Protein AF-A0AA41HJ92-F1 (afdb_monomer_lite)

Structure (mmCIF, N/CA/C/O backbone):
data_AF-A0AA41HJ92-F1
#
_entry.id   AF-A0AA41HJ92-F1
#
loop_
_atom_site.group_PDB
_atom_site.id
_atom_site.type_symbol
_atom_site.label_atom_id
_atom_site.label_alt_id
_atom_site.label_comp_id
_atom_site.label_asym_id
_atom_site.label_entity_id
_atom_site.label_seq_id
_atom_site.pdbx_PDB_ins_code
_atom_site.Cartn_x
_atom_site.Cartn_y
_atom_site.Cartn_z
_atom_site.occupancy
_atom_site.B_iso_or_equiv
_atom_site.auth_seq_id
_atom_site.auth_comp_id
_atom_site.auth_asym_id
_atom_site.auth_atom_id
_atom_site.pdbx_PDB_model_num
ATOM 1 N N . MET A 1 1 ? -26.158 4.012 1.244 1.00 52.53 1 MET A N 1
ATOM 2 C CA . MET A 1 1 ? -24.985 3.347 1.849 1.00 52.53 1 MET A CA 1
ATOM 3 C C . MET A 1 1 ? -25.317 1.873 1.984 1.00 52.53 1 MET A C 1
ATOM 5 O O . MET A 1 1 ? -26.225 1.554 2.740 1.00 52.53 1 MET A O 1
ATOM 9 N N . SER A 1 2 ? -24.669 1.000 1.213 1.00 78.00 2 SER A N 1
ATOM 10 C CA . SER A 1 2 ? -24.866 -0.450 1.341 1.00 78.00 2 SER A CA 1
ATOM 11 C C . SER A 1 2 ? -24.054 -0.965 2.525 1.00 78.00 2 SER A C 1
ATOM 13 O O . SER A 1 2 ? -22.878 -0.631 2.655 1.00 78.00 2 SER A O 1
ATOM 15 N N . THR A 1 3 ? -24.674 -1.746 3.405 1.00 83.38 3 THR A N 1
ATOM 16 C CA . THR A 1 3 ? -23.996 -2.368 4.542 1.00 83.38 3 THR A CA 1
ATOM 17 C C . THR A 1 3 ? -23.443 -3.725 4.124 1.00 83.38 3 THR A C 1
ATOM 19 O O . THR A 1 3 ? -24.178 -4.608 3.691 1.00 83.38 3 THR A O 1
ATOM 22 N N . THR A 1 4 ? -22.131 -3.899 4.259 1.00 87.88 4 THR A N 1
ATOM 23 C CA . THR A 1 4 ? -21.459 -5.179 4.011 1.00 87.88 4 THR A CA 1
ATOM 24 C C . THR A 1 4 ? -21.079 -5.796 5.349 1.00 87.88 4 THR A C 1
ATOM 26 O O . THR A 1 4 ? -20.327 -5.200 6.120 1.00 87.88 4 THR A O 1
ATOM 29 N N . THR A 1 5 ? -21.592 -6.990 5.649 1.00 90.75 5 THR A N 1
ATOM 30 C CA . THR A 1 5 ? -21.230 -7.720 6.871 1.00 90.75 5 THR A CA 1
ATOM 31 C C . THR A 1 5 ? -19.942 -8.508 6.653 1.00 90.75 5 THR A C 1
ATOM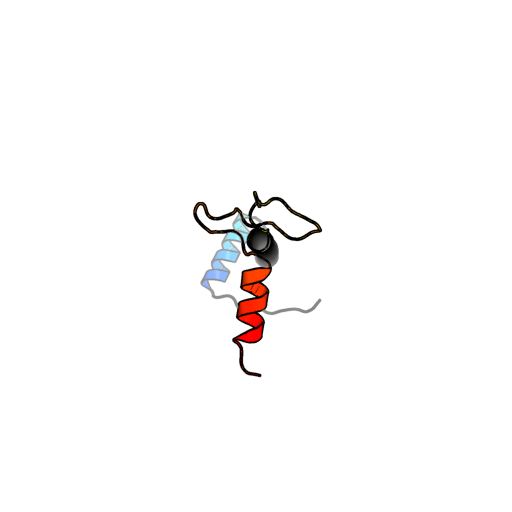 33 O O . THR A 1 5 ? -19.886 -9.386 5.796 1.00 90.75 5 THR A O 1
ATOM 36 N N . LEU A 1 6 ? -18.922 -8.229 7.465 1.00 88.00 6 LEU A N 1
ATOM 37 C CA . LEU A 1 6 ? -17.648 -8.944 7.459 1.00 88.00 6 LEU A CA 1
ATOM 38 C C . LEU A 1 6 ? -17.571 -9.877 8.675 1.00 88.00 6 LEU A C 1
ATOM 40 O O . LEU A 1 6 ? -17.715 -9.427 9.812 1.00 88.00 6 LEU A O 1
ATOM 44 N N . LYS A 1 7 ? -17.323 -11.171 8.450 1.00 93.62 7 LYS A N 1
ATOM 45 C CA . LYS A 1 7 ? -16.990 -12.107 9.532 1.00 93.62 7 LYS A CA 1
ATOM 46 C C . LYS A 1 7 ? -15.482 -12.106 9.747 1.00 93.62 7 LYS A C 1
ATOM 48 O O . LYS A 1 7 ? -14.727 -12.388 8.822 1.00 93.62 7 LYS A O 1
ATOM 53 N N . LEU A 1 8 ? -15.066 -11.798 10.969 1.00 92.38 8 LEU A N 1
ATOM 54 C CA . LEU A 1 8 ? -13.668 -11.801 11.386 1.00 92.38 8 LEU A CA 1
ATOM 55 C C . LEU A 1 8 ? -13.411 -13.025 12.268 1.00 92.38 8 LEU A C 1
ATOM 57 O O . LEU A 1 8 ? -14.242 -13.307 13.133 1.00 92.38 8 LEU A O 1
ATOM 61 N N . PRO A 1 9 ? -12.276 -13.722 12.096 1.00 97.12 9 PRO A N 1
ATOM 62 C CA . PRO A 1 9 ? -11.803 -14.681 13.086 1.00 97.12 9 PRO A CA 1
ATOM 63 C C . PRO A 1 9 ? -11.645 -14.017 14.461 1.00 97.12 9 PRO A C 1
ATOM 65 O O . PRO A 1 9 ? -11.255 -12.846 14.539 1.00 97.12 9 PRO A O 1
ATOM 68 N N . ASP A 1 10 ? -11.905 -14.760 15.538 1.00 95.81 10 ASP A N 1
ATOM 69 C CA . ASP A 1 10 ? -11.906 -14.212 16.903 1.00 95.81 10 ASP A CA 1
ATOM 70 C C . ASP A 1 10 ? -10.567 -13.572 17.285 1.00 95.81 10 ASP A C 1
ATOM 72 O O . ASP A 1 10 ? -10.544 -12.480 17.855 1.00 95.81 10 ASP A O 1
ATOM 76 N N . GLU A 1 11 ? -9.449 -14.184 16.889 1.00 97.31 11 GLU A N 1
ATOM 77 C CA . GLU A 1 11 ? -8.112 -13.624 17.116 1.00 97.31 11 GLU A CA 1
ATOM 78 C C . GLU A 1 11 ? -7.939 -12.247 16.464 1.00 97.31 11 GLU A C 1
ATOM 80 O O . GLU A 1 11 ? -7.397 -11.319 17.066 1.00 97.31 11 GLU A O 1
ATOM 85 N N . LEU A 1 12 ? -8.416 -12.090 15.226 1.00 96.00 12 LEU A N 1
ATOM 86 C CA . LEU A 1 12 ? -8.290 -10.834 14.493 1.00 96.00 12 LEU A CA 1
ATOM 87 C C . LEU A 1 12 ? -9.181 -9.753 15.109 1.00 96.00 12 LEU A C 1
ATOM 89 O O . LEU A 1 12 ? -8.766 -8.601 15.230 1.00 96.00 12 LEU A O 1
ATOM 93 N N . LYS A 1 13 ? -10.381 -10.137 15.554 1.00 95.75 13 LYS A N 1
ATOM 94 C CA . LYS A 1 13 ? -11.291 -9.248 16.277 1.00 95.75 13 LYS A CA 1
ATOM 95 C C . LYS A 1 13 ? -10.653 -8.735 17.571 1.00 95.75 13 LYS A C 1
ATOM 97 O O . LYS A 1 13 ? -10.710 -7.536 17.826 1.00 95.75 13 LYS A O 1
ATOM 102 N N . GLN A 1 14 ? -10.025 -9.607 18.361 1.00 97.50 14 GLN A N 1
ATOM 103 C CA . GLN A 1 14 ? -9.345 -9.213 19.601 1.00 97.50 14 GLN A CA 1
ATOM 104 C C . GLN A 1 14 ? -8.189 -8.241 19.334 1.00 97.50 14 GLN A C 1
ATOM 106 O O . GLN A 1 14 ? -8.110 -7.199 19.983 1.00 97.50 14 GLN A O 1
ATOM 111 N N . LYS A 1 15 ? -7.347 -8.528 18.330 1.00 97.56 15 LYS A N 1
ATOM 112 C CA . LYS A 1 15 ? -6.250 -7.630 17.927 1.00 97.56 15 LYS A CA 1
ATOM 113 C C . LYS A 1 15 ? -6.756 -6.259 17.482 1.00 97.56 15 LYS A C 1
ATOM 115 O O . LYS A 1 15 ? -6.190 -5.247 17.881 1.00 97.56 15 LYS A O 1
ATOM 120 N N . ALA A 1 16 ? -7.833 -6.217 16.696 1.00 96.38 16 ALA A N 1
ATOM 121 C CA . ALA A 1 16 ? -8.433 -4.961 16.252 1.00 96.38 16 ALA A CA 1
ATOM 122 C C . ALA A 1 16 ? -9.006 -4.143 17.420 1.00 96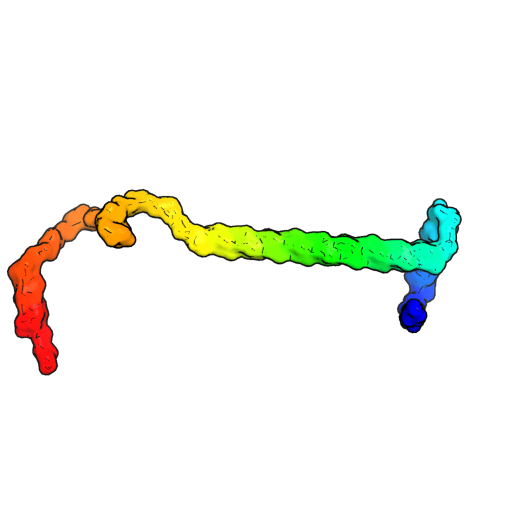.38 16 ALA A C 1
ATOM 124 O O . ALA A 1 16 ? -8.884 -2.922 17.427 1.00 96.38 16 ALA A O 1
ATOM 125 N N . VAL A 1 17 ? -9.609 -4.801 18.417 1.00 97.94 17 VAL A N 1
ATOM 126 C CA . VAL A 1 17 ? -10.112 -4.126 19.623 1.00 97.94 17 VAL A CA 1
ATOM 127 C C . VAL A 1 17 ? -8.966 -3.529 20.438 1.00 97.94 17 VAL A C 1
ATOM 129 O O . VAL A 1 17 ? -9.061 -2.363 20.810 1.00 97.94 17 VAL A O 1
ATOM 132 N N . ALA A 1 18 ? -7.892 -4.286 20.676 1.00 98.19 18 ALA A N 1
ATOM 133 C CA . ALA A 1 18 ? -6.726 -3.795 21.411 1.00 98.19 18 ALA A CA 1
ATOM 134 C C . ALA A 1 18 ? -6.070 -2.598 20.698 1.00 98.19 18 ALA A C 1
ATOM 136 O O . ALA A 1 18 ? -5.916 -1.537 21.291 1.00 98.19 18 ALA A O 1
ATOM 137 N N . ALA A 1 19 ? -5.809 -2.718 19.393 1.00 97.69 19 ALA A N 1
ATOM 138 C CA . ALA A 1 19 ? -5.229 -1.629 18.606 1.00 97.69 19 ALA A CA 1
ATOM 139 C C . ALA A 1 19 ? -6.119 -0.372 18.584 1.00 97.69 19 ALA A C 1
ATOM 141 O O . ALA A 1 19 ? -5.622 0.749 18.653 1.00 97.69 19 ALA A O 1
ATOM 142 N N . ALA A 1 20 ? -7.443 -0.541 18.514 1.00 98.06 20 ALA A N 1
ATOM 143 C CA . ALA A 1 20 ? -8.376 0.580 18.576 1.00 98.06 20 ALA A CA 1
ATOM 144 C C . ALA A 1 20 ? -8.353 1.282 19.944 1.00 98.06 20 ALA A C 1
ATOM 146 O O . ALA A 1 20 ? -8.413 2.510 19.992 1.00 98.06 20 ALA A O 1
ATOM 147 N N . GLN A 1 21 ? -8.232 0.520 21.039 1.00 98.06 21 GLN A N 1
ATOM 148 C CA . GLN A 1 21 ? -8.094 1.066 22.393 1.00 98.06 21 GLN A CA 1
ATOM 149 C C . GLN A 1 21 ? -6.804 1.875 22.543 1.00 98.06 21 GLN A C 1
ATOM 151 O O . GLN A 1 21 ? -6.868 3.006 23.024 1.00 98.06 21 GLN A O 1
ATOM 156 N N . ASP A 1 22 ? -5.677 1.345 22.066 1.00 98.00 22 ASP A N 1
ATOM 157 C CA . ASP A 1 22 ? -4.378 2.031 22.103 1.00 98.00 22 ASP A CA 1
ATOM 158 C C . ASP A 1 22 ? -4.404 3.360 21.328 1.00 98.00 22 ASP A C 1
ATOM 160 O O . ASP A 1 22 ? -3.762 4.335 21.714 1.00 98.00 22 ASP A O 1
ATOM 164 N N . LEU A 1 23 ? -5.188 3.415 20.247 1.00 96.81 23 LEU A N 1
ATOM 165 C CA . LEU A 1 23 ? -5.373 4.601 19.408 1.00 96.81 23 LEU A CA 1
ATOM 166 C C . LEU A 1 23 ? -6.516 5.522 19.874 1.00 96.81 23 LEU A C 1
ATOM 168 O O . LEU A 1 23 ? -6.736 6.570 19.268 1.00 96.81 23 LEU A O 1
ATOM 172 N N . GLY A 1 24 ? -7.265 5.149 20.918 1.00 97.94 24 GLY A N 1
ATOM 173 C CA . GLY A 1 24 ? -8.398 5.929 21.428 1.00 97.94 24 GLY A CA 1
ATOM 174 C C . GLY A 1 24 ? -9.589 6.029 20.464 1.00 97.94 24 GLY A C 1
ATOM 175 O O . GLY A 1 24 ? -10.370 6.978 20.545 1.00 97.94 24 GLY A O 1
ATOM 176 N N . VAL A 1 25 ? -9.745 5.074 19.543 1.00 98.06 25 VAL A N 1
ATOM 177 C CA . VAL A 1 25 ? -10.826 5.042 18.543 1.00 98.06 25 VAL A CA 1
ATOM 178 C C . VAL A 1 25 ? -11.760 3.852 18.760 1.00 98.06 25 VAL A C 1
ATOM 180 O O . VAL A 1 25 ? -11.455 2.901 19.477 1.00 98.06 25 VAL A O 1
ATOM 183 N N . THR A 1 26 ? -12.933 3.868 18.121 1.00 98.12 26 THR A N 1
ATOM 184 C CA . THR A 1 26 ? -13.816 2.694 18.161 1.00 98.12 26 THR A CA 1
ATOM 185 C C . THR A 1 26 ? -13.249 1.565 17.291 1.00 98.12 26 THR A C 1
ATOM 187 O O . THR A 1 26 ? -12.682 1.842 16.229 1.00 98.12 26 THR A O 1
ATOM 190 N N . PRO A 1 27 ? -13.467 0.283 17.650 1.00 96.38 27 PRO A N 1
ATOM 191 C CA . PRO A 1 27 ? -13.051 -0.840 16.809 1.00 96.38 27 PRO A CA 1
ATOM 192 C C . PRO A 1 27 ? -13.606 -0.757 15.383 1.00 96.38 27 PRO A C 1
ATOM 194 O O . PRO A 1 27 ? -12.919 -1.102 14.429 1.00 96.38 27 PRO A O 1
ATOM 197 N N . HIS A 1 28 ? -14.838 -0.261 15.216 1.00 94.75 28 HIS A N 1
ATOM 198 C CA . HIS A 1 28 ? -15.421 -0.052 13.892 1.00 94.75 28 HIS A CA 1
ATOM 199 C C . HIS A 1 28 ? -14.642 0.983 13.074 1.00 94.75 28 HIS A C 1
ATOM 201 O O . HIS A 1 28 ? -14.280 0.696 11.935 1.00 94.75 28 HIS A O 1
ATOM 207 N N . ALA A 1 29 ? -14.348 2.152 13.655 1.00 96.31 29 ALA A N 1
ATOM 208 C CA . ALA A 1 29 ? -13.581 3.195 12.979 1.00 96.31 29 ALA A CA 1
ATOM 209 C C . ALA A 1 29 ? -12.181 2.700 12.589 1.00 96.31 29 ALA A C 1
ATOM 211 O O . ALA A 1 29 ? -11.766 2.899 11.449 1.00 96.31 29 ALA A O 1
ATOM 212 N N . PHE A 1 30 ? -11.511 1.982 13.495 1.00 97.19 30 PHE A N 1
ATOM 213 C CA . PHE A 1 30 ? -10.221 1.348 13.228 1.00 97.19 30 PHE A CA 1
ATOM 214 C C . PHE A 1 30 ? -10.289 0.376 12.043 1.00 97.19 30 PHE A C 1
ATOM 216 O O . PHE A 1 30 ? -9.475 0.454 11.130 1.00 97.19 30 PHE A O 1
ATOM 223 N N . MET A 1 31 ? -11.283 -0.518 12.015 1.00 95.56 31 MET A N 1
ATOM 224 C CA . MET A 1 31 ? -11.428 -1.494 10.929 1.00 95.56 31 MET A CA 1
ATOM 225 C C . MET A 1 31 ? -11.716 -0.830 9.578 1.00 95.56 31 MET A C 1
ATOM 227 O O . MET A 1 31 ? -11.162 -1.245 8.561 1.00 95.56 31 MET A O 1
ATOM 231 N N . VAL A 1 32 ? -12.564 0.202 9.553 1.00 95.38 32 VAL A N 1
ATOM 232 C CA . VAL A 1 32 ? -12.854 0.960 8.326 1.00 95.38 32 VAL A CA 1
ATOM 233 C C . VAL A 1 32 ? -11.598 1.661 7.815 1.00 95.38 32 VAL A C 1
ATOM 235 O O . VAL A 1 32 ? -11.323 1.627 6.616 1.00 95.38 32 VAL A O 1
ATOM 238 N N . ASP A 1 33 ? -10.823 2.266 8.712 1.00 96.81 33 ASP A N 1
ATOM 239 C CA . ASP A 1 33 ? -9.580 2.935 8.343 1.00 96.81 33 ASP A CA 1
ATOM 240 C C . ASP A 1 33 ? -8.512 1.946 7.858 1.00 96.81 33 ASP A C 1
ATOM 242 O O . ASP A 1 33 ? -7.886 2.170 6.826 1.00 96.81 33 ASP A O 1
ATOM 246 N N . ALA A 1 34 ? -8.387 0.787 8.505 1.00 96.38 34 ALA A N 1
ATOM 247 C CA . ALA A 1 34 ? -7.488 -0.273 8.057 1.00 96.38 34 ALA A CA 1
ATOM 248 C C . ALA A 1 34 ? -7.820 -0.756 6.631 1.00 96.38 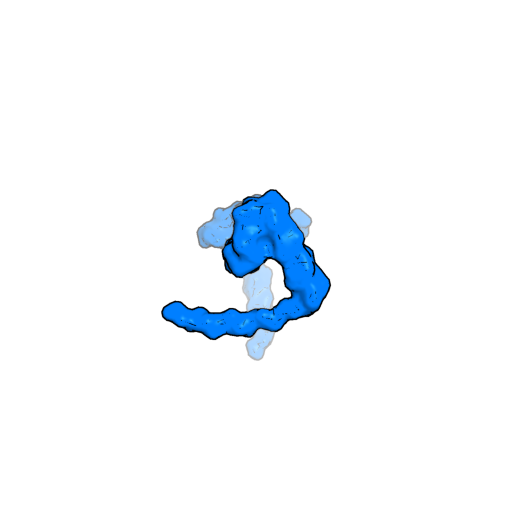34 ALA A C 1
ATOM 250 O O . ALA A 1 34 ? -6.917 -0.949 5.816 1.00 96.38 34 ALA A O 1
ATOM 251 N N . ILE A 1 35 ? -9.108 -0.915 6.299 1.00 95.94 35 ILE A N 1
ATOM 252 C CA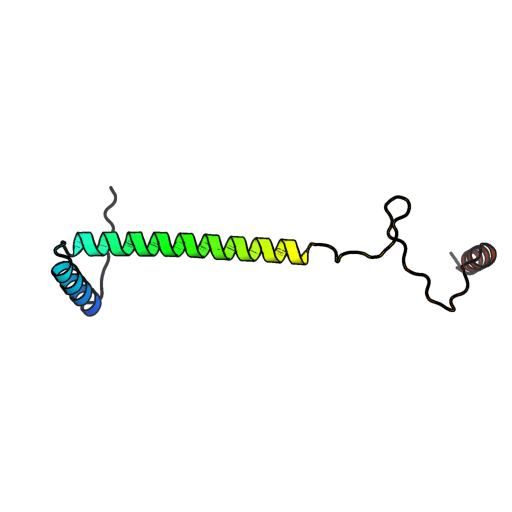 . ILE A 1 35 ? -9.540 -1.283 4.940 1.00 95.94 35 ILE A CA 1
ATOM 253 C C . ILE A 1 35 ? -9.203 -0.171 3.942 1.00 95.94 35 ILE A C 1
ATOM 255 O O . ILE A 1 35 ? -8.733 -0.469 2.841 1.00 95.94 35 ILE A O 1
ATOM 259 N N . ARG A 1 36 ? -9.412 1.097 4.315 1.00 97.12 36 ARG A N 1
ATOM 260 C CA . ARG A 1 36 ? -9.052 2.253 3.482 1.00 97.12 36 ARG A CA 1
ATOM 261 C C . ARG A 1 36 ? -7.558 2.246 3.161 1.00 97.12 36 ARG A C 1
ATOM 263 O O . ARG A 1 36 ? -7.199 2.197 1.989 1.00 97.12 36 ARG A O 1
ATOM 270 N N . GLN A 1 37 ? -6.711 2.186 4.188 1.00 97.69 37 GLN A N 1
ATOM 271 C CA . GLN A 1 37 ? -5.255 2.166 4.033 1.00 97.69 37 GLN A CA 1
ATOM 272 C C . GLN A 1 37 ? -4.785 0.976 3.183 1.00 97.69 37 GLN A C 1
ATOM 274 O O . GLN A 1 37 ? -3.946 1.129 2.296 1.00 97.69 37 GLN A O 1
ATOM 279 N N . ALA A 1 38 ? -5.353 -0.214 3.407 1.00 97.06 38 ALA A N 1
ATOM 280 C CA . ALA A 1 38 ? -5.018 -1.399 2.621 1.00 97.06 38 ALA A CA 1
ATOM 281 C C . ALA A 1 38 ? -5.412 -1.251 1.142 1.00 97.06 38 ALA A C 1
ATOM 283 O O . ALA A 1 38 ? -4.674 -1.697 0.260 1.00 97.06 38 ALA A O 1
ATOM 284 N N . THR A 1 39 ? -6.553 -0.614 0.869 1.00 97.56 39 THR A N 1
ATOM 285 C CA . THR A 1 39 ? -7.031 -0.356 -0.496 1.00 97.56 39 THR A CA 1
ATOM 286 C C . THR A 1 39 ? -6.116 0.635 -1.210 1.00 97.56 39 THR A C 1
ATOM 288 O O . THR A 1 39 ? -5.636 0.337 -2.301 1.00 97.56 39 THR A O 1
ATOM 291 N N . GLU A 1 40 ? -5.785 1.755 -0.567 1.00 97.81 40 GLU A N 1
ATOM 292 C CA . GLU A 1 40 ? -4.876 2.766 -1.122 1.00 97.81 40 GLU A CA 1
ATOM 293 C C . GLU A 1 40 ? -3.486 2.180 -1.411 1.00 97.81 40 GLU A C 1
ATOM 295 O O . GLU A 1 40 ? -2.936 2.364 -2.499 1.00 97.81 40 GLU A O 1
ATOM 300 N N . ALA A 1 41 ? -2.934 1.396 -0.479 1.00 97.81 41 ALA A N 1
ATOM 301 C CA . ALA A 1 41 ? -1.650 0.727 -0.672 1.00 97.81 41 ALA A CA 1
ATOM 302 C C . ALA A 1 41 ? -1.685 -0.279 -1.839 1.00 97.81 41 ALA A C 1
ATOM 304 O O . ALA A 1 41 ? -0.728 -0.379 -2.616 1.00 97.81 41 ALA A O 1
ATOM 305 N N . ALA A 1 42 ? -2.785 -1.024 -1.990 1.00 97.69 42 ALA A N 1
ATOM 306 C CA . ALA A 1 42 ? -2.967 -1.955 -3.101 1.00 97.69 42 ALA A CA 1
ATOM 307 C C . ALA A 1 42 ? -3.059 -1.227 -4.453 1.00 97.69 42 ALA A C 1
ATOM 309 O O . ALA A 1 42 ? -2.463 -1.681 -5.436 1.00 97.69 42 ALA A O 1
ATOM 310 N N . GLU A 1 43 ? -3.753 -0.091 -4.506 1.00 96.88 43 GLU A N 1
ATOM 311 C CA . GLU A 1 43 ? -3.865 0.743 -5.705 1.00 96.88 43 GLU A CA 1
ATOM 312 C C . GLU A 1 43 ? -2.516 1.342 -6.111 1.00 96.88 43 GLU A C 1
ATOM 314 O O . GLU A 1 43 ? -2.110 1.197 -7.268 1.00 96.88 43 GLU A O 1
ATOM 319 N N . GLN A 1 44 ? -1.779 1.924 -5.163 1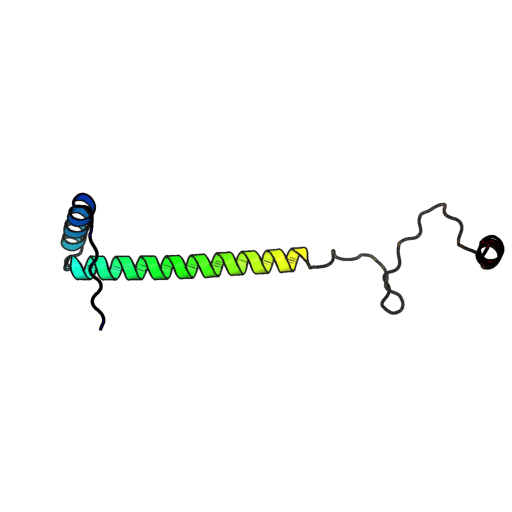.00 96.25 44 GLN A N 1
ATOM 320 C CA . GLN A 1 44 ? -0.438 2.468 -5.405 1.00 96.25 44 GLN A CA 1
ATOM 321 C C . GLN A 1 44 ? 0.520 1.385 -5.908 1.00 96.25 44 GLN A C 1
ATOM 323 O O . GLN A 1 44 ? 1.236 1.577 -6.894 1.00 96.25 44 GLN A O 1
ATOM 328 N N . ARG A 1 45 ? 0.491 0.199 -5.285 1.00 95.44 45 ARG A N 1
ATOM 329 C CA . ARG A 1 45 ? 1.302 -0.941 -5.729 1.00 95.44 45 ARG A CA 1
ATOM 330 C C . ARG A 1 45 ? 0.949 -1.362 -7.152 1.00 95.44 45 ARG A C 1
ATOM 332 O O . ARG A 1 45 ? 1.853 -1.642 -7.940 1.00 95.44 45 ARG A O 1
ATOM 339 N N . LYS A 1 46 ? -0.342 -1.424 -7.490 1.00 95.62 46 LYS A N 1
ATOM 340 C CA . LYS A 1 46 ? -0.791 -1.766 -8.845 1.00 95.62 46 LYS A CA 1
ATOM 341 C C . LYS A 1 46 ? -0.276 -0.746 -9.859 1.00 95.62 46 LYS A C 1
ATOM 343 O O . LYS A 1 46 ? 0.301 -1.151 -10.863 1.00 95.62 46 LYS A O 1
ATOM 348 N N . GLN A 1 47 ? -0.430 0.547 -9.581 1.00 94.75 47 GLN A N 1
ATOM 349 C CA . GLN A 1 47 ? 0.058 1.617 -10.457 1.00 94.75 47 GLN A CA 1
ATOM 350 C C . GLN A 1 47 ? 1.570 1.516 -10.685 1.00 94.75 47 GLN A C 1
ATOM 352 O O . GLN A 1 47 ? 2.015 1.505 -11.830 1.00 94.75 47 GLN A O 1
ATOM 357 N N . PHE A 1 48 ? 2.348 1.331 -9.617 1.00 94.56 48 PHE A N 1
ATOM 358 C CA . PHE A 1 48 ? 3.802 1.192 -9.703 1.00 94.56 48 PHE A CA 1
ATOM 359 C C . PHE A 1 48 ? 4.244 -0.015 -10.551 1.00 94.56 48 PHE A C 1
ATOM 361 O O . PHE A 1 48 ? 5.169 0.076 -11.366 1.00 94.56 48 PHE A O 1
ATOM 368 N N . VAL A 1 49 ? 3.580 -1.163 -10.383 1.00 94.00 49 VAL A N 1
ATOM 369 C CA . VAL A 1 49 ? 3.872 -2.372 -11.169 1.00 94.00 49 VAL A CA 1
ATOM 370 C C . VAL A 1 49 ? 3.539 -2.162 -12.646 1.00 94.00 49 VAL A C 1
ATOM 372 O O . VAL A 1 49 ? 4.332 -2.558 -13.504 1.00 94.00 49 VAL A O 1
ATOM 375 N N . GLU A 1 50 ? 2.408 -1.529 -12.954 1.00 92.81 50 GLU A N 1
ATOM 376 C CA . GLU A 1 50 ? 2.013 -1.235 -14.337 1.00 92.81 50 GLU A CA 1
ATOM 377 C C . GLU A 1 50 ? 2.945 -0.215 -15.002 1.00 92.81 50 GLU A C 1
ATOM 379 O O . GLU A 1 50 ? 3.328 -0.387 -16.164 1.00 92.81 50 GLU A O 1
ATOM 384 N N . GLU A 1 51 ? 3.396 0.799 -14.265 1.00 90.25 51 GLU A N 1
ATOM 385 C CA . GLU A 1 51 ? 4.392 1.753 -14.752 1.00 90.25 51 GLU A CA 1
ATOM 386 C C . GLU A 1 51 ? 5.725 1.051 -15.045 1.00 90.25 51 GLU A C 1
ATOM 388 O O . GLU A 1 51 ? 6.268 1.171 -16.146 1.00 90.25 51 GLU A O 1
ATOM 393 N N . THR A 1 52 ? 6.214 0.231 -14.111 1.00 90.31 52 THR A N 1
ATOM 394 C CA . THR A 1 52 ? 7.455 -0.545 -14.284 1.00 90.31 52 THR A CA 1
ATOM 395 C C . THR A 1 52 ? 7.361 -1.514 -15.464 1.00 90.31 52 THR A C 1
ATOM 397 O O . THR A 1 52 ? 8.319 -1.702 -16.216 1.00 90.31 52 THR A O 1
ATOM 400 N N . ARG A 1 53 ? 6.202 -2.146 -15.660 1.00 91.31 53 ARG A N 1
ATOM 401 C CA . ARG A 1 53 ? 5.959 -3.018 -16.813 1.00 91.31 53 ARG A CA 1
ATOM 402 C C . ARG A 1 53 ? 6.022 -2.220 -18.115 1.00 91.31 53 ARG A C 1
ATOM 404 O O . ARG A 1 53 ? 6.697 -2.636 -19.054 1.00 91.31 53 ARG A O 1
ATOM 411 N N . SER A 1 54 ? 5.357 -1.070 -18.156 1.00 87.62 54 SER A N 1
ATOM 412 C CA . SER A 1 54 ? 5.288 -0.212 -19.341 1.00 87.62 54 SER A CA 1
ATOM 413 C C . SER A 1 54 ? 6.657 0.346 -19.731 1.00 87.62 54 SER A C 1
ATOM 415 O O . SER A 1 54 ? 7.013 0.346 -20.912 1.00 87.62 54 SER A O 1
ATOM 417 N N . THR A 1 55 ? 7.457 0.779 -18.753 1.00 88.88 55 THR A N 1
ATOM 418 C CA . THR A 1 55 ? 8.821 1.271 -18.996 1.00 88.88 55 THR A CA 1
ATOM 419 C C . THR A 1 55 ? 9.729 0.167 -19.523 1.00 88.88 55 THR A C 1
ATOM 421 O O . THR A 1 55 ? 10.433 0.391 -20.508 1.00 88.88 55 THR A O 1
ATOM 424 N N . ARG A 1 56 ? 9.655 -1.045 -18.958 1.00 87.69 56 ARG A N 1
ATOM 425 C CA . ARG A 1 56 ? 10.415 -2.204 -19.456 1.00 87.69 56 ARG A CA 1
ATOM 426 C C . ARG A 1 56 ? 10.035 -2.589 -20.879 1.00 87.69 56 ARG A C 1
ATOM 428 O O . ARG A 1 56 ? 10.923 -2.830 -21.689 1.00 87.69 56 ARG A O 1
ATOM 435 N N . ILE A 1 57 ? 8.741 -2.613 -21.203 1.00 90.69 57 ILE A N 1
ATOM 436 C CA . ILE A 1 57 ? 8.284 -2.873 -22.576 1.00 90.69 57 ILE A CA 1
ATOM 437 C C . ILE A 1 57 ? 8.839 -1.804 -23.519 1.00 90.69 57 ILE A C 1
ATOM 439 O O . ILE A 1 57 ? 9.394 -2.135 -24.562 1.00 90.69 57 ILE A O 1
ATOM 443 N N . ARG A 1 58 ? 8.761 -0.524 -23.137 1.00 87.69 58 ARG A N 1
ATOM 444 C CA . ARG A 1 58 ? 9.306 0.571 -23.947 1.00 87.69 58 ARG A CA 1
ATOM 445 C C . ARG A 1 58 ? 10.811 0.424 -24.171 1.00 87.69 58 ARG A C 1
ATOM 447 O O . ARG A 1 58 ? 11.256 0.619 -25.292 1.00 87.69 58 ARG A O 1
ATOM 454 N N . GLN A 1 59 ? 11.577 0.070 -23.141 1.00 87.00 59 GLN A N 1
ATOM 455 C CA . GLN A 1 59 ? 13.018 -0.180 -23.254 1.00 87.00 59 GLN A CA 1
ATOM 456 C C . GLN A 1 59 ? 13.326 -1.384 -24.151 1.00 87.00 59 GLN A C 1
ATOM 458 O O . GLN A 1 59 ? 14.242 -1.312 -24.959 1.00 87.00 59 GLN A O 1
ATOM 463 N N . ALA A 1 60 ? 12.547 -2.464 -24.058 1.00 85.12 60 ALA A N 1
ATOM 464 C CA . ALA A 1 60 ? 12.717 -3.638 -24.914 1.00 85.12 60 ALA A CA 1
ATOM 465 C C . ALA A 1 60 ? 12.373 -3.359 -26.389 1.00 85.12 60 ALA A C 1
ATOM 467 O O . ALA A 1 60 ? 12.950 -3.973 -27.281 1.00 85.12 60 ALA A O 1
ATOM 468 N N . LEU A 1 61 ? 11.440 -2.436 -26.645 1.00 89.38 61 LEU A N 1
ATOM 469 C CA . LEU A 1 61 ? 11.073 -1.991 -27.992 1.00 89.38 61 LEU A CA 1
ATOM 470 C C . LEU A 1 61 ? 11.979 -0.876 -28.532 1.00 89.38 61 LEU A C 1
ATOM 472 O O . LEU A 1 61 ? 11.895 -0.562 -29.720 1.00 89.38 61 LEU A O 1
ATOM 476 N N . GLN A 1 62 ? 12.818 -0.252 -27.698 1.00 82.62 62 GLN A N 1
ATOM 477 C CA . GLN A 1 62 ? 13.780 0.728 -28.189 1.00 82.62 62 GLN A CA 1
ATOM 478 C C . GLN A 1 62 ? 14.805 -0.001 -29.062 1.00 82.62 62 GLN A C 1
ATOM 480 O O . GLN A 1 62 ? 15.466 -0.925 -28.580 1.00 82.62 62 GLN A O 1
ATOM 485 N N . PRO A 1 63 ? 14.958 0.388 -30.342 1.00 72.44 63 PRO A N 1
ATOM 486 C CA . PRO A 1 63 ? 16.022 -0.166 -31.155 1.00 72.44 63 PRO A CA 1
ATOM 487 C C . PRO A 1 63 ? 17.356 0.146 -30.465 1.00 72.44 63 PRO A C 1
ATOM 489 O O . PRO A 1 63 ? 17.515 1.245 -29.918 1.00 72.44 63 PRO A O 1
ATOM 492 N N . PRO A 1 64 ? 18.321 -0.791 -30.467 1.00 71.50 64 PRO A N 1
ATOM 493 C CA . PRO A 1 64 ? 19.647 -0.497 -29.946 1.00 71.50 64 PRO A CA 1
ATOM 494 C C . PRO A 1 64 ? 20.178 0.754 -30.647 1.00 71.50 64 PRO A C 1
ATOM 496 O O . PRO A 1 64 ? 19.895 0.953 -31.831 1.00 71.50 64 PRO A O 1
ATOM 499 N N . ALA A 1 65 ? 20.936 1.589 -29.929 1.00 69.50 65 ALA A N 1
ATOM 500 C CA . ALA A 1 65 ? 21.592 2.755 -30.508 1.00 69.50 65 ALA A CA 1
ATOM 501 C C . ALA A 1 65 ? 22.435 2.299 -31.711 1.00 69.50 65 ALA A C 1
ATOM 503 O O . ALA A 1 65 ? 23.517 1.726 -31.578 1.00 69.50 65 ALA A O 1
ATOM 504 N N . SER A 1 66 ? 21.864 2.464 -32.899 1.00 66.50 66 SER A N 1
ATOM 505 C CA . SER A 1 66 ? 22.418 1.955 -34.138 1.00 66.50 66 SER A CA 1
ATOM 506 C C . SER A 1 66 ? 23.598 2.837 -34.516 1.00 66.50 66 SER A C 1
ATOM 508 O O . SER A 1 66 ? 23.432 4.026 -34.768 1.00 66.50 66 SER A O 1
ATOM 510 N N . SER A 1 67 ? 24.780 2.238 -34.625 1.00 67.31 67 SER A N 1
ATOM 511 C CA . SER A 1 67 ? 25.932 2.867 -35.282 1.00 67.31 67 SER A CA 1
ATOM 512 C C . SER A 1 67 ? 25.897 2.705 -36.809 1.00 67.31 67 SER A C 1
ATOM 514 O O . SER A 1 67 ? 26.905 2.941 -37.474 1.00 67.31 67 SER A O 1
ATOM 516 N N . TYR A 1 68 ? 24.771 2.258 -37.376 1.00 71.88 68 TYR A N 1
ATOM 517 C CA . TYR A 1 68 ? 24.605 2.112 -38.817 1.00 71.88 68 TYR A CA 1
ATOM 518 C C . TYR A 1 68 ? 24.378 3.477 -39.469 1.00 71.88 68 TYR A C 1
ATOM 520 O O . TYR A 1 68 ? 23.588 4.294 -38.994 1.00 71.88 68 TYR A O 1
ATOM 528 N N . THR A 1 69 ? 25.050 3.710 -40.593 1.00 80.75 69 THR A N 1
ATOM 529 C CA . THR A 1 69 ? 24.759 4.843 -41.473 1.00 80.75 69 THR A CA 1
ATOM 530 C C . THR A 1 69 ? 23.451 4.569 -42.205 1.00 80.75 69 THR A C 1
ATOM 532 O O . THR A 1 69 ? 23.254 3.477 -42.725 1.00 80.75 69 THR A O 1
ATOM 535 N N . VAL A 1 70 ? 22.552 5.544 -42.274 1.00 85.75 70 VAL A N 1
ATOM 536 C CA . VAL A 1 70 ? 21.291 5.417 -43.016 1.00 85.75 70 VAL A CA 1
ATOM 537 C C . VAL A 1 70 ? 21.446 6.045 -44.402 1.00 85.75 70 VAL A C 1
ATOM 539 O O . VAL A 1 70 ? 21.982 7.146 -44.520 1.00 85.75 70 VAL A O 1
ATOM 542 N N . ARG A 1 71 ? 20.941 5.382 -45.452 1.00 83.62 71 ARG A N 1
ATOM 543 C CA . ARG A 1 71 ? 20.783 5.963 -46.799 1.00 83.62 71 ARG A CA 1
ATOM 544 C C . ARG A 1 71 ? 19.332 5.799 -47.239 1.00 83.62 71 ARG A C 1
ATOM 546 O O . ARG A 1 71 ? 18.834 4.682 -47.301 1.00 83.62 71 ARG A O 1
ATOM 553 N N . ASN A 1 72 ? 18.649 6.909 -47.527 1.00 86.50 72 ASN A N 1
ATOM 554 C CA . ASN A 1 72 ? 17.227 6.931 -47.911 1.00 86.50 72 ASN A CA 1
ATOM 555 C C . ASN A 1 72 ? 16.300 6.199 -46.917 1.00 86.50 72 ASN A C 1
ATOM 557 O O . ASN A 1 72 ? 15.384 5.492 -47.320 1.00 86.50 72 ASN A O 1
ATOM 561 N N . GLY A 1 73 ? 16.563 6.319 -45.614 1.00 81.94 73 GLY A N 1
ATOM 562 C CA . GLY A 1 73 ? 15.768 5.651 -44.575 1.00 81.94 73 GLY A CA 1
ATOM 563 C C . GLY A 1 73 ? 16.089 4.166 -44.360 1.00 81.94 73 GLY A C 1
ATOM 564 O O . GLY A 1 73 ? 15.558 3.576 -43.425 1.00 81.94 73 GLY A O 1
ATOM 565 N N . VAL A 1 74 ? 16.987 3.572 -45.155 1.00 84.38 74 VAL A N 1
ATOM 566 C CA . VAL A 1 74 ? 17.429 2.179 -44.992 1.00 84.38 74 VAL A CA 1
ATOM 567 C C . VAL A 1 74 ? 18.772 2.135 -44.244 1.00 84.38 74 VAL A C 1
ATOM 569 O O . VAL A 1 74 ? 19.728 2.785 -44.688 1.00 84.38 74 VAL A O 1
ATOM 572 N N . PRO A 1 75 ? 18.888 1.399 -43.119 1.00 81.81 75 PRO A N 1
ATOM 573 C CA . PRO A 1 75 ? 20.161 1.197 -42.428 1.00 81.81 75 PRO A CA 1
ATOM 574 C C . PRO A 1 75 ? 21.148 0.416 -43.300 1.00 81.81 75 PRO A C 1
ATOM 576 O O . PRO A 1 75 ? 20.848 -0.680 -43.772 1.00 81.81 75 PRO A O 1
ATOM 579 N N . LEU A 1 76 ? 22.341 0.969 -43.500 1.00 81.62 76 LEU A N 1
ATOM 580 C CA . LEU A 1 76 ? 23.422 0.304 -44.212 1.00 81.62 76 LEU A CA 1
ATOM 581 C C . LEU A 1 76 ? 24.183 -0.613 -43.253 1.00 81.62 76 LEU A C 1
ATOM 583 O O . LEU A 1 76 ? 24.711 -0.174 -42.227 1.00 81.62 76 LEU A O 1
ATOM 587 N N . LEU A 1 77 ? 24.266 -1.891 -43.613 1.00 82.06 77 LEU A N 1
ATOM 588 C CA . LEU A 1 77 ? 25.126 -2.851 -42.931 1.00 82.06 77 LEU A CA 1
ATOM 589 C C . LEU A 1 77 ? 26.595 -2.490 -43.178 1.00 82.06 77 LEU A C 1
ATOM 591 O O . LEU A 1 77 ? 26.962 -2.017 -44.256 1.00 82.06 77 LEU A O 1
ATOM 595 N N . ARG A 1 78 ? 27.454 -2.724 -42.181 1.00 76.88 78 ARG A N 1
ATOM 596 C CA . ARG A 1 78 ? 28.899 -2.563 -42.373 1.00 76.88 78 ARG A CA 1
ATOM 597 C C . ARG A 1 78 ? 29.381 -3.631 -43.364 1.00 76.88 78 ARG A C 1
ATOM 599 O O . ARG A 1 78 ? 29.051 -4.799 -43.158 1.00 76.88 78 ARG A O 1
ATOM 606 N N . PRO A 1 79 ? 30.154 -3.271 -44.402 1.00 73.06 79 PRO A N 1
ATOM 607 C CA . PRO A 1 79 ? 30.719 -4.255 -45.317 1.00 73.06 79 PRO A CA 1
ATOM 608 C C . PRO A 1 79 ? 31.577 -5.263 -44.544 1.00 73.06 79 PRO A C 1
ATOM 610 O O . PRO A 1 79 ? 32.402 -4.866 -43.720 1.00 73.06 79 PRO A O 1
ATOM 613 N N . GLN A 1 80 ? 31.393 -6.559 -44.795 1.00 74.50 80 GLN A N 1
ATOM 614 C CA . GLN A 1 80 ? 32.248 -7.590 -44.215 1.00 74.50 80 GLN A CA 1
ATOM 615 C C . GLN A 1 80 ? 33.585 -7.592 -44.964 1.00 74.50 80 GLN A C 1
ATOM 617 O O . GLN A 1 80 ? 33.626 -7.835 -46.172 1.00 74.50 80 GLN A O 1
ATOM 622 N N . THR A 1 81 ? 34.683 -7.297 -44.265 1.00 74.81 81 THR A N 1
ATOM 623 C CA . THR A 1 81 ? 36.024 -7.262 -44.864 1.00 74.81 81 THR A CA 1
ATOM 624 C C . THR A 1 81 ? 36.335 -8.599 -45.542 1.00 74.81 81 THR A C 1
ATOM 626 O O . THR A 1 81 ? 36.277 -9.642 -44.897 1.00 74.81 81 THR A O 1
ATOM 629 N N . GLY A 1 82 ? 36.652 -8.565 -46.839 1.00 75.56 82 GLY A N 1
ATOM 630 C CA . GLY A 1 82 ? 36.974 -9.755 -47.638 1.00 75.56 82 GLY A CA 1
ATOM 631 C C . GLY A 1 82 ? 35.838 -10.287 -48.519 1.00 75.56 82 GLY A C 1
ATOM 632 O O . GLY A 1 82 ? 36.068 -11.220 -49.282 1.00 75.56 82 GLY A O 1
ATOM 633 N N . THR A 1 83 ? 34.640 -9.693 -48.474 1.00 75.88 83 THR A N 1
ATOM 634 C CA . THR A 1 83 ? 33.582 -9.998 -49.454 1.00 75.88 83 THR A CA 1
ATOM 635 C C . THR A 1 83 ? 33.733 -9.144 -50.712 1.00 75.88 83 THR A C 1
ATOM 637 O O . THR A 1 83 ? 33.894 -7.926 -50.640 1.00 75.88 83 THR A O 1
ATOM 640 N N . MET A 1 84 ? 33.707 -9.793 -51.880 1.00 76.19 84 MET A N 1
ATOM 641 C CA . MET A 1 84 ? 33.696 -9.107 -53.174 1.00 76.19 84 MET A CA 1
ATOM 642 C C . MET A 1 84 ? 32.360 -8.369 -53.354 1.00 76.19 84 MET A C 1
ATOM 644 O O . MET A 1 84 ? 31.312 -8.945 -53.045 1.00 76.19 84 MET A O 1
ATOM 648 N N . PRO A 1 85 ? 32.358 -7.114 -53.843 1.00 80.38 85 PRO A N 1
ATOM 649 C CA . PRO A 1 85 ? 31.119 -6.410 -54.138 1.00 80.38 85 PRO A CA 1
ATOM 650 C C . PRO A 1 85 ? 30.348 -7.154 -55.230 1.00 80.38 85 PRO A C 1
ATOM 652 O O . PRO A 1 85 ? 30.931 -7.625 -56.206 1.00 80.38 85 PRO A O 1
ATOM 655 N N . VAL A 1 86 ? 29.028 -7.242 -55.074 1.00 84.06 86 VAL A N 1
ATOM 656 C CA . VAL A 1 86 ? 28.162 -7.842 -56.093 1.00 84.06 86 VAL A CA 1
ATOM 657 C C . VAL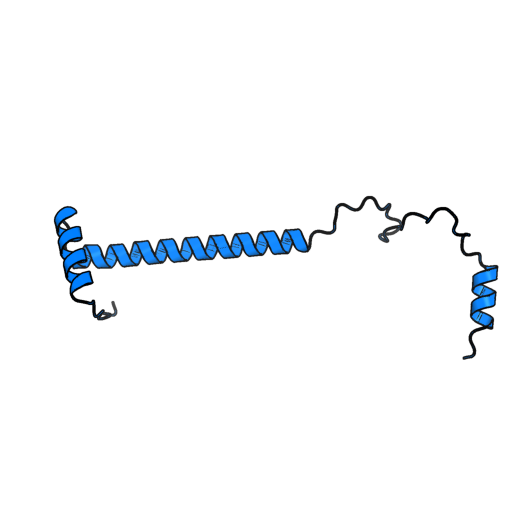 A 1 86 ? 28.222 -6.980 -57.352 1.00 84.06 86 VAL A C 1
ATOM 659 O O . VAL A 1 86 ? 27.885 -5.795 -57.319 1.00 84.06 86 VAL A O 1
ATOM 662 N N . THR A 1 87 ? 28.662 -7.572 -58.460 1.00 88.00 87 THR A N 1
ATOM 663 C CA . THR A 1 87 ? 28.722 -6.913 -59.768 1.00 88.00 87 THR A CA 1
ATOM 664 C C . THR A 1 87 ? 27.452 -7.185 -60.571 1.00 88.00 87 THR A C 1
ATOM 666 O O . THR A 1 87 ? 26.763 -8.185 -60.366 1.00 88.00 87 THR A O 1
ATOM 669 N N . LEU A 1 88 ? 27.142 -6.303 -61.524 1.00 89.44 88 LEU A N 1
ATOM 670 C CA . LEU A 1 88 ? 25.982 -6.460 -62.409 1.00 89.44 88 LEU A CA 1
ATOM 671 C C . LEU A 1 88 ? 26.062 -7.744 -63.254 1.00 89.44 88 LEU A C 1
ATOM 673 O O . LEU A 1 88 ? 25.050 -8.390 -63.499 1.00 89.44 88 LEU A O 1
ATOM 677 N N . GLU A 1 89 ? 27.271 -8.138 -63.651 1.00 89.19 89 GLU A N 1
ATOM 678 C CA . GLU A 1 89 ? 27.523 -9.379 -64.386 1.00 89.19 89 GLU A CA 1
ATOM 679 C C . GLU A 1 89 ? 27.108 -10.615 -63.577 1.00 89.19 89 GLU A C 1
ATOM 681 O O . GLU A 1 89 ? 26.407 -11.488 -64.087 1.00 89.19 89 GLU A O 1
ATOM 686 N N . MET A 1 90 ? 27.465 -10.654 -62.290 1.00 88.19 90 MET A N 1
ATOM 687 C CA . MET A 1 90 ? 27.102 -11.748 -61.391 1.00 88.19 90 MET A CA 1
ATOM 688 C C . MET A 1 90 ? 25.583 -11.847 -61.188 1.00 88.19 90 MET A C 1
ATOM 690 O O . MET A 1 90 ? 25.043 -12.951 -61.151 1.00 88.19 90 MET A O 1
ATOM 694 N N . VAL A 1 91 ? 24.884 -10.709 -61.107 1.00 89.25 91 VAL A N 1
ATOM 695 C CA . VAL A 1 91 ? 23.412 -10.665 -61.006 1.00 89.25 91 VAL A CA 1
ATOM 696 C C . VAL A 1 91 ? 22.753 -11.215 -62.268 1.00 89.25 91 VAL A C 1
ATOM 698 O O . VAL A 1 91 ? 21.826 -12.018 -62.171 1.00 89.25 91 VAL A O 1
ATOM 701 N N . ASN A 1 92 ? 23.234 -10.803 -63.442 1.00 89.38 92 ASN A N 1
ATOM 702 C CA . ASN A 1 92 ? 22.682 -11.261 -64.715 1.00 89.38 92 ASN A CA 1
ATOM 703 C C . ASN A 1 92 ? 22.860 -12.775 -64.876 1.00 89.38 92 ASN A C 1
ATOM 705 O O . ASN A 1 92 ? 21.893 -13.472 -65.162 1.00 89.38 92 ASN A O 1
ATOM 709 N N . LYS A 1 93 ? 24.054 -13.294 -64.568 1.00 88.94 93 LYS A N 1
ATOM 710 C CA . LYS A 1 93 ? 24.339 -14.731 -64.638 1.00 88.94 93 LYS A CA 1
ATOM 711 C C . LYS A 1 93 ? 23.426 -15.562 -63.726 1.00 88.94 93 LYS A C 1
ATOM 713 O O . LYS A 1 93 ? 22.881 -16.566 -64.162 1.00 88.94 93 LYS A O 1
ATOM 718 N N . LEU A 1 94 ? 23.200 -15.116 -62.486 1.00 88.94 94 LEU A N 1
ATOM 719 C CA . LEU A 1 94 ? 22.291 -15.798 -61.553 1.00 88.94 94 LEU A CA 1
ATOM 720 C C . LEU A 1 94 ? 20.830 -15.783 -62.022 1.00 88.94 94 LEU A C 1
ATOM 722 O O . LEU A 1 94 ? 20.102 -16.732 -61.752 1.00 88.94 94 LEU A O 1
ATOM 726 N N . ARG A 1 95 ? 20.383 -14.720 -62.705 1.00 82.19 95 ARG A N 1
ATOM 727 C CA . ARG A 1 95 ? 19.018 -14.633 -63.247 1.00 82.19 95 ARG A CA 1
ATOM 728 C C . ARG A 1 95 ? 18.781 -15.668 -64.341 1.00 82.19 95 ARG A C 1
ATOM 730 O O . ARG A 1 95 ? 17.713 -16.268 -64.379 1.00 82.19 95 ARG A O 1
ATOM 737 N N . ASP A 1 96 ? 19.772 -15.850 -65.202 1.00 83.25 96 ASP A N 1
ATOM 738 C CA . ASP A 1 96 ? 19.684 -16.748 -66.350 1.00 83.25 96 ASP A CA 1
ATOM 739 C C . ASP A 1 96 ? 19.825 -18.227 -65.935 1.00 83.25 96 ASP A C 1
ATOM 741 O O . ASP A 1 96 ? 19.363 -19.118 -66.644 1.00 83.25 96 ASP A O 1
ATOM 745 N N . GLU A 1 97 ? 20.427 -18.493 -64.769 1.00 79.31 97 GLU A N 1
ATOM 746 C CA . GLU A 1 97 ? 20.635 -19.837 -64.212 1.00 79.31 97 GLU A CA 1
ATOM 747 C C . GLU A 1 97 ? 19.465 -20.362 -63.355 1.00 79.31 97 GLU A C 1
ATOM 749 O O . GLU A 1 97 ? 19.454 -21.549 -63.024 1.00 79.31 97 GLU A O 1
ATOM 754 N N . ILE A 1 98 ? 18.466 -19.538 -63.003 1.00 59.69 98 ILE A N 1
ATOM 755 C CA . ILE A 1 98 ? 17.250 -20.013 -62.318 1.00 59.69 98 ILE A CA 1
ATOM 756 C C . ILE A 1 98 ? 16.244 -20.481 -63.384 1.00 59.69 98 ILE A C 1
ATOM 758 O O . ILE A 1 98 ? 15.712 -19.640 -64.112 1.00 59.69 98 ILE A O 1
ATOM 762 N N . PRO A 1 99 ? 15.935 -21.790 -63.489 1.00 66.50 99 PRO A N 1
ATOM 763 C CA . PRO A 1 99 ? 14.869 -22.247 -64.367 1.00 66.50 99 PRO A CA 1
ATOM 764 C C . PRO A 1 99 ? 13.527 -21.783 -63.790 1.00 66.50 99 PRO A C 1
ATOM 766 O O . PRO A 1 99 ? 13.264 -21.980 -62.602 1.00 66.50 99 PRO A O 1
ATOM 769 N N . GLY A 1 100 ? 12.718 -21.126 -64.624 1.00 60.72 100 GLY A N 1
ATOM 770 C CA . GLY A 1 100 ? 11.338 -20.747 -64.303 1.00 60.72 100 GLY A CA 1
ATOM 771 C C . GLY A 1 100 ? 10.391 -21.935 -64.219 1.00 60.72 100 GLY A C 1
ATOM 772 O O . GLY A 1 100 ? 10.686 -22.978 -64.847 1.00 60.72 100 GLY A O 1
#

pLDDT: mean 87.87, std 10.17, range [52.53, 98.19]

Radius of gyration: 34.19 Å; chains: 1; bounding box: 62×29×89 Å

Sequence (100 aa):
MSTTTLKLPDELKQKAVAAAQDLGVTPHAFMVDAIRQATEAAEQRKQFVEETRSTRIRQALQPPASSYTVRNGVPLLRPQTGTMPVTLEMVNKLRDEIPG

Foldseek 3Di:
DDDDDDDDDPVVLVVLCVVCVVVVHHSVVSVVVVVVVVVVVVVVVVVVVVVVVVVVVVVVPDDPPDPFDDDPNRGDDDDDPPDDDDDPVNVVVVVVPDDD

Organism: NCBI:txid2849652

Secondary structure (DSSP, 8-state):
---------HHHHHHHHHHHHHTTS-HHHHHHHHHHHHHHHHHHHHHHHHHHHHHHHHHHHSPP---PPEETTEEPPPPPTTPPPPPHHHHHHHHHHS--